Protein AF-A0A3S1C442-F1 (afdb_monomer)

Nearest PDB structures (foldseek):
  8ai9-assembly1_B  TM=9.369E-01  e=9.187E-06  Synechocystis sp. PCC 6803
  8aib-assembly1_B  TM=9.346E-01  e=1.383E-05  Synechocystis sp. PCC 6803
  5a5k-assembly1_T  TM=9.024E-01  e=1.816E-05  Arabidopsis thaliana
  5a5k-assembly4_D  TM=9.097E-01  e=2.927E-05  Arabidopsis thaliana
  3ktl-assembly1_B  TM=8.135E-01  e=2.674E-02  Homo sapiens

Sequence (69 aa):
MLKLYYTSLSIYSRPVWITLIEKGCDFELVSMKLDGDQVQPDFLAISPFNHVPVLVDKNFTVIEYERNS

Solvent-accessible surface area (backbone atoms only — not comparable to full-atom values): 4239 Å² total; per-residue (Å²): 115,35,34,40,36,26,38,97,84,38,80,69,21,49,61,55,55,51,50,38,58,76,66,70,56,76,64,45,82,42,83,50,87,72,85,59,62,36,74,33,68,79,42,32,75,74,34,81,78,50,63,66,38,33,40,36,47,88,95,44,73,50,72,81,81,85,76,87,125

Structure (mmCIF, N/CA/C/O backbone):
data_AF-A0A3S1C442-F1
#
_entry.id   AF-A0A3S1C442-F1
#
loop_
_atom_site.group_PDB
_atom_site.id
_atom_site.type_symbol
_atom_site.label_atom_id
_atom_site.label_alt_id
_atom_site.label_comp_id
_atom_site.label_asym_id
_atom_site.label_entity_id
_atom_site.label_seq_id
_atom_site.pdbx_PDB_ins_code
_atom_site.Cartn_x
_atom_site.Cartn_y
_atom_site.Cartn_z
_atom_site.occupancy
_atom_site.B_iso_or_equiv
_atom_site.auth_seq_id
_atom_site.auth_comp_id
_atom_site.auth_asym_id
_atom_site.auth_atom_id
_atom_site.pdbx_PDB_model_num
ATOM 1 N N . MET A 1 1 ? -12.315 -7.000 2.974 1.00 87.75 1 MET A N 1
ATOM 2 C CA . MET A 1 1 ? -11.426 -6.272 3.894 1.00 87.75 1 MET A CA 1
ATOM 3 C C . MET A 1 1 ? -10.630 -5.322 3.033 1.00 87.75 1 MET A C 1
ATOM 5 O O . MET A 1 1 ? -10.116 -5.778 2.015 1.00 87.75 1 MET A O 1
ATOM 9 N N . LEU A 1 2 ? -10.626 -4.037 3.383 1.00 97.38 2 LEU A N 1
ATOM 10 C CA . LEU A 1 2 ? -9.899 -3.011 2.641 1.00 97.38 2 LEU A CA 1
ATOM 11 C C . LEU A 1 2 ? -8.407 -3.366 2.632 1.00 97.38 2 LEU A C 1
ATOM 13 O O . LEU A 1 2 ? -7.876 -3.779 3.660 1.00 97.38 2 LEU A O 1
ATOM 17 N N . LYS A 1 3 ? -7.737 -3.236 1.491 1.00 98.31 3 LYS A N 1
ATOM 18 C CA . LYS A 1 3 ? -6.291 -3.438 1.373 1.00 98.31 3 LYS A CA 1
ATOM 19 C C . LYS A 1 3 ? -5.621 -2.147 0.947 1.00 98.31 3 LYS A C 1
ATOM 21 O O . LYS A 1 3 ? -6.103 -1.488 0.029 1.00 98.31 3 LYS A O 1
ATOM 26 N N . LEU A 1 4 ? -4.499 -1.830 1.580 1.00 98.00 4 LEU A N 1
ATOM 27 C CA . LEU A 1 4 ? -3.606 -0.752 1.178 1.00 98.00 4 LEU A CA 1
ATOM 28 C C . LEU A 1 4 ? -2.270 -1.355 0.736 1.00 98.00 4 LEU A C 1
ATOM 30 O O . LEU A 1 4 ? -1.485 -1.809 1.569 1.00 98.00 4 LEU A O 1
ATOM 34 N N . TYR A 1 5 ? -2.014 -1.340 -0.572 1.00 97.69 5 TYR A N 1
ATOM 35 C CA . TYR A 1 5 ? -0.695 -1.636 -1.126 1.00 97.69 5 TYR A CA 1
ATOM 36 C C . TYR A 1 5 ? 0.188 -0.406 -0.950 1.00 97.69 5 TYR A C 1
ATOM 38 O O . TYR A 1 5 ? -0.162 0.681 -1.418 1.00 97.69 5 TYR A O 1
ATOM 46 N N . TYR A 1 6 ? 1.309 -0.562 -0.253 1.00 97.38 6 TYR A N 1
ATOM 47 C CA . TYR A 1 6 ? 2.151 0.559 0.153 1.00 97.38 6 TYR A CA 1
ATOM 48 C C . TYR A 1 6 ? 3.614 0.164 0.319 1.00 97.38 6 TYR A C 1
ATOM 50 O O . TYR A 1 6 ? 3.949 -1.009 0.442 1.00 97.38 6 TYR A O 1
ATOM 58 N N . THR A 1 7 ? 4.479 1.167 0.425 1.00 95.38 7 THR A N 1
ATOM 59 C CA . THR A 1 7 ? 5.793 1.015 1.054 1.00 95.38 7 THR A CA 1
ATOM 60 C C . THR A 1 7 ? 5.953 2.075 2.138 1.00 95.38 7 THR A C 1
ATOM 62 O O . THR A 1 7 ? 5.472 3.202 1.990 1.00 95.38 7 THR A O 1
ATOM 65 N N . SER A 1 8 ? 6.630 1.738 3.237 1.00 91.00 8 SER A N 1
ATOM 66 C CA . SER A 1 8 ? 6.849 2.659 4.363 1.00 91.00 8 SER A CA 1
ATOM 67 C C . SER A 1 8 ? 7.689 3.887 3.986 1.00 91.00 8 SER A C 1
ATOM 69 O O . SER A 1 8 ? 7.616 4.905 4.673 1.00 91.00 8 SER A O 1
ATOM 71 N N . LEU A 1 9 ? 8.443 3.805 2.884 1.00 90.38 9 LEU A N 1
ATOM 72 C CA . LEU A 1 9 ? 9.276 4.885 2.350 1.00 90.38 9 LEU A CA 1
ATOM 73 C C . LEU A 1 9 ? 8.516 5.854 1.423 1.00 90.38 9 LEU A C 1
ATOM 75 O O . LEU A 1 9 ? 9.052 6.902 1.073 1.00 90.38 9 LEU A O 1
ATOM 79 N N . SER A 1 10 ? 7.284 5.533 1.011 1.00 90.31 10 SER A N 1
ATOM 80 C CA . SER A 1 10 ? 6.536 6.342 0.042 1.00 90.31 10 SER A CA 1
ATOM 81 C C . SER A 1 10 ? 5.846 7.522 0.721 1.00 90.31 10 SER A C 1
ATOM 83 O O . SER A 1 10 ? 4.958 7.354 1.565 1.00 90.31 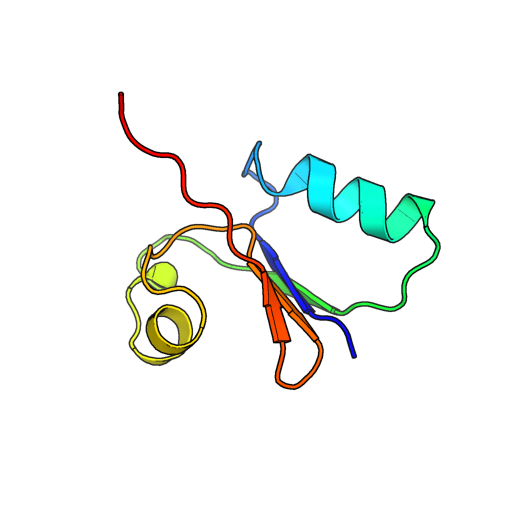10 SER A O 1
ATOM 85 N N . ILE A 1 11 ? 6.211 8.731 0.286 1.00 92.88 11 ILE A N 1
ATOM 86 C CA . ILE A 1 11 ? 5.579 9.981 0.729 1.00 92.88 11 ILE A CA 1
ATOM 87 C C . ILE A 1 11 ? 4.098 10.051 0.336 1.00 92.88 11 ILE A C 1
ATOM 89 O O . ILE A 1 11 ? 3.317 10.669 1.049 1.00 92.88 11 ILE A O 1
ATOM 93 N N . TYR A 1 12 ? 3.703 9.368 -0.741 1.00 93.44 12 TYR A N 1
ATOM 94 C CA . TYR A 1 12 ? 2.322 9.309 -1.221 1.00 93.44 12 TYR A CA 1
ATOM 95 C C . TYR A 1 12 ? 1.489 8.278 -0.453 1.00 93.44 12 TYR A C 1
ATOM 97 O O . TYR A 1 12 ? 0.298 8.471 -0.225 1.00 93.44 12 TYR A O 1
ATOM 105 N N . SER A 1 13 ? 2.116 7.191 0.010 1.00 95.50 13 SER A N 1
ATOM 106 C CA . SER A 1 13 ? 1.421 6.146 0.770 1.00 95.50 13 SER A CA 1
ATOM 107 C C . SER A 1 13 ? 1.109 6.553 2.208 1.00 95.50 13 SER A C 1
ATOM 109 O O . SER A 1 13 ?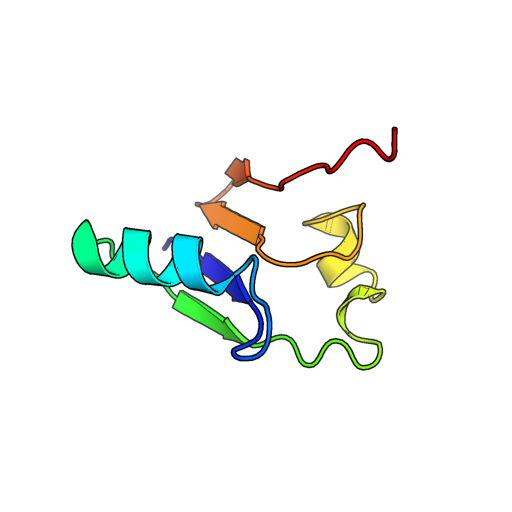 0.082 6.162 2.766 1.00 95.50 13 SER A O 1
ATOM 111 N N . ARG A 1 14 ? 1.996 7.335 2.830 1.00 95.19 14 ARG A N 1
ATOM 112 C CA . ARG A 1 14 ? 1.901 7.683 4.252 1.00 95.19 14 ARG A CA 1
ATOM 113 C C . ARG A 1 14 ? 0.621 8.464 4.615 1.00 95.19 14 ARG A C 1
ATOM 115 O O . ARG A 1 14 ? -0.000 8.084 5.607 1.00 95.19 14 ARG A O 1
ATOM 122 N N . PRO A 1 15 ? 0.165 9.477 3.848 1.00 95.69 15 PRO A N 1
ATOM 123 C CA . PRO A 1 15 ? -1.103 10.158 4.113 1.00 95.69 15 PRO A CA 1
ATOM 124 C C . PRO A 1 15 ? -2.315 9.227 4.032 1.00 95.69 15 PRO A C 1
ATOM 126 O O . PRO A 1 15 ? -3.201 9.311 4.8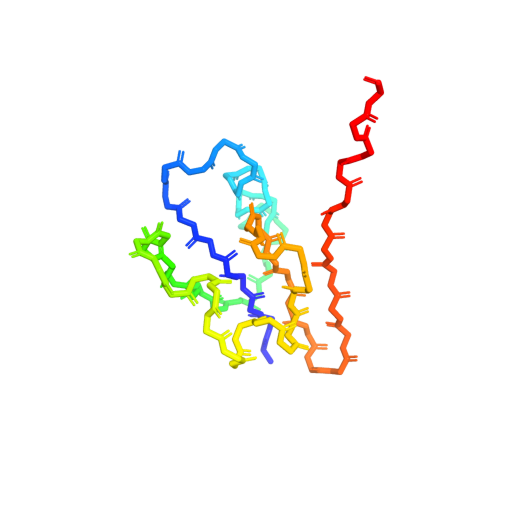82 1.00 95.69 15 PRO A O 1
ATOM 129 N N . VAL A 1 16 ? -2.343 8.310 3.057 1.00 96.69 16 VAL A N 1
ATOM 130 C CA . VAL A 1 16 ? -3.436 7.336 2.913 1.00 96.69 16 VAL A CA 1
ATOM 131 C C . VAL A 1 16 ? -3.477 6.411 4.125 1.00 96.69 16 VAL A C 1
ATOM 133 O O . VAL A 1 16 ? -4.528 6.250 4.737 1.00 96.69 16 VAL A O 1
ATOM 136 N N . TRP A 1 17 ? -2.324 5.876 4.533 1.00 97.38 17 TRP A N 1
ATOM 137 C CA . TRP A 1 17 ? -2.230 5.010 5.706 1.00 97.38 17 TRP A CA 1
ATOM 138 C C . TRP A 1 17 ? -2.707 5.701 6.992 1.00 97.38 17 TRP A C 1
ATOM 140 O O . TRP A 1 17 ? -3.560 5.158 7.695 1.00 97.38 17 TRP A O 1
ATOM 150 N N . ILE A 1 18 ? -2.213 6.911 7.277 1.00 97.19 18 ILE A N 1
ATOM 151 C CA . ILE A 1 18 ? -2.633 7.691 8.453 1.00 97.19 18 ILE A CA 1
ATOM 152 C C . ILE A 1 18 ? -4.138 7.959 8.401 1.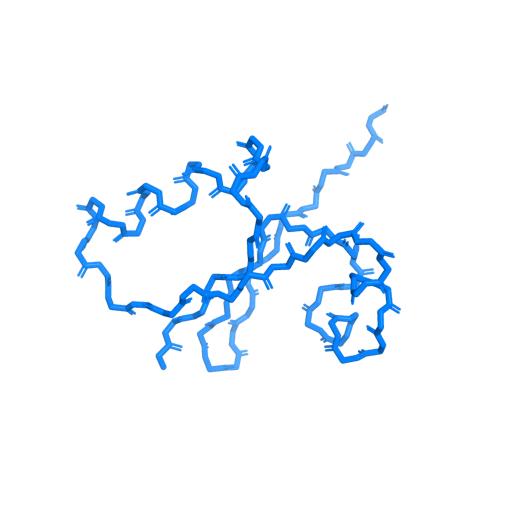00 97.19 18 ILE A C 1
ATOM 154 O O . ILE A 1 18 ? -4.824 7.775 9.399 1.00 97.19 18 ILE A O 1
ATOM 158 N N . THR A 1 19 ? -4.672 8.324 7.233 1.00 97.62 19 THR A N 1
ATOM 159 C CA . THR A 1 19 ? -6.110 8.577 7.074 1.00 97.62 19 THR A CA 1
ATOM 160 C C . THR A 1 19 ? -6.946 7.355 7.448 1.00 97.62 19 THR A C 1
ATOM 162 O O . THR A 1 19 ? -7.944 7.502 8.148 1.00 97.62 19 THR A O 1
ATOM 165 N N . LEU A 1 20 ? -6.543 6.150 7.033 1.00 97.56 20 LEU A N 1
ATOM 166 C CA . LEU A 1 20 ? -7.270 4.926 7.383 1.00 97.56 20 LEU A CA 1
ATOM 167 C C . LEU A 1 20 ? -7.257 4.651 8.892 1.00 97.56 20 LEU A C 1
ATOM 169 O O . LEU A 1 20 ? -8.288 4.266 9.442 1.00 97.56 20 LEU A O 1
ATOM 173 N N . ILE A 1 21 ? -6.123 4.896 9.561 1.00 97.81 21 ILE A N 1
ATOM 174 C CA . ILE A 1 21 ? -6.009 4.781 11.023 1.00 97.81 21 ILE A CA 1
ATOM 175 C C . ILE A 1 21 ? -6.932 5.794 11.711 1.00 97.81 21 ILE A C 1
ATOM 177 O O . ILE A 1 21 ? -7.746 5.412 12.546 1.00 97.81 21 ILE A O 1
ATOM 181 N N . GLU A 1 22 ? -6.847 7.072 11.335 1.00 98.50 22 GLU A N 1
ATOM 182 C CA . GLU A 1 22 ? -7.629 8.162 11.941 1.00 98.50 22 GLU A CA 1
ATOM 183 C C . GLU A 1 22 ? -9.141 7.988 11.746 1.00 98.50 22 GLU A C 1
ATOM 185 O O . GLU A 1 22 ? -9.946 8.457 12.550 1.00 98.50 22 GLU A O 1
ATOM 190 N N . LYS A 1 23 ? -9.554 7.308 10.672 1.00 97.75 23 LYS A N 1
ATOM 191 C CA . LYS A 1 23 ? -10.960 6.969 10.419 1.00 97.75 23 LYS A CA 1
ATOM 192 C C . LYS A 1 23 ? -11.409 5.667 11.078 1.00 97.75 23 LYS A C 1
ATOM 194 O O . LYS A 1 23 ? -12.583 5.326 10.947 1.00 97.75 23 LYS A O 1
ATOM 199 N N . GLY A 1 24 ? -10.522 4.963 11.783 1.00 97.19 24 GLY A N 1
ATOM 200 C CA . GLY A 1 24 ? -10.832 3.682 12.412 1.00 97.19 24 GLY A CA 1
ATOM 201 C C . GLY A 1 24 ? -11.259 2.622 11.398 1.00 97.19 24 GLY A C 1
ATOM 202 O 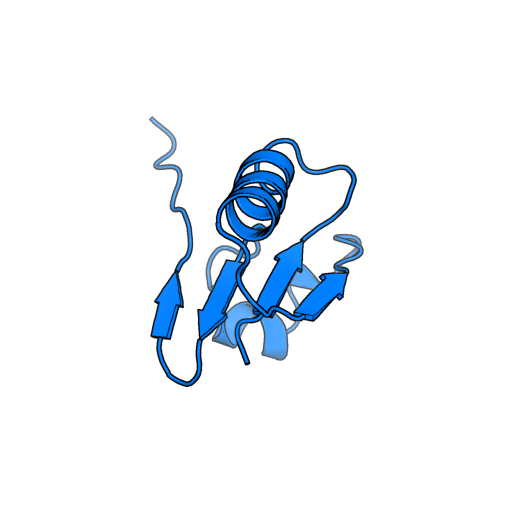O . GLY A 1 24 ? -12.132 1.811 11.692 1.00 97.19 24 GLY A O 1
ATOM 203 N N . CYS A 1 25 ? -10.718 2.671 10.177 1.00 96.94 25 CYS A N 1
ATOM 204 C CA . CYS A 1 25 ? -11.019 1.673 9.161 1.00 96.94 25 CYS A CA 1
ATOM 205 C C . CYS A 1 25 ? -10.320 0.352 9.498 1.00 96.94 25 CYS A C 1
ATOM 207 O O . CYS A 1 25 ? -9.148 0.349 9.870 1.00 96.94 25 CYS A O 1
ATOM 209 N N . ASP A 1 26 ? -11.002 -0.769 9.269 1.00 96.75 26 ASP A N 1
ATOM 210 C CA . ASP A 1 26 ? -10.371 -2.088 9.271 1.00 96.75 26 ASP A CA 1
ATOM 211 C C . ASP A 1 26 ? -9.749 -2.361 7.898 1.00 96.75 26 ASP A C 1
ATOM 213 O O . ASP A 1 26 ? -10.453 -2.453 6.883 1.00 96.75 26 ASP A O 1
ATOM 217 N N . PHE A 1 27 ? -8.424 -2.496 7.852 1.00 97.75 27 PHE A N 1
ATOM 218 C CA . PHE A 1 27 ? -7.690 -2.749 6.615 1.00 97.75 27 PHE A CA 1
ATOM 219 C C . PHE A 1 27 ? -6.454 -3.627 6.817 1.00 97.75 27 PHE A C 1
ATOM 221 O O . PHE A 1 27 ? -5.885 -3.727 7.901 1.00 97.75 27 PHE A O 1
ATOM 228 N N . GLU A 1 28 ? -6.025 -4.242 5.722 1.00 98.19 28 GLU A N 1
ATOM 229 C CA . GLU A 1 28 ? -4.781 -4.988 5.595 1.00 98.19 28 GLU A CA 1
ATOM 230 C C . GLU A 1 28 ? -3.724 -4.119 4.909 1.00 98.19 28 GLU A C 1
ATOM 232 O O . GLU A 1 28 ? -3.973 -3.512 3.864 1.00 98.19 28 GLU A O 1
ATOM 237 N N . LEU A 1 29 ? -2.526 -4.085 5.487 1.00 97.56 29 LEU A N 1
ATOM 238 C CA . LEU A 1 29 ? -1.346 -3.500 4.864 1.00 97.56 29 LEU A CA 1
ATOM 239 C C . LEU A 1 29 ? -0.655 -4.544 3.986 1.00 97.56 29 LEU A C 1
ATOM 241 O O . LEU A 1 29 ? -0.181 -5.563 4.487 1.00 97.56 29 LEU A O 1
ATOM 245 N N . VAL A 1 30 ? -0.549 -4.263 2.690 1.00 97.38 30 VAL A N 1
ATOM 246 C CA . VAL A 1 30 ? 0.182 -5.098 1.733 1.00 97.38 30 VAL A CA 1
ATOM 247 C C . VAL A 1 30 ? 1.489 -4.393 1.383 1.00 97.38 30 VAL A C 1
ATOM 249 O O . VAL A 1 30 ? 1.516 -3.428 0.621 1.00 97.38 30 VAL A O 1
ATOM 252 N N . SER A 1 31 ? 2.580 -4.842 2.002 1.00 96.94 31 SER A N 1
ATOM 253 C CA . SER A 1 31 ? 3.904 -4.246 1.813 1.00 96.94 31 SER A CA 1
ATOM 254 C C . SER A 1 31 ? 4.465 -4.581 0.430 1.00 96.94 31 SER A C 1
ATOM 256 O O . SER A 1 31 ? 4.649 -5.751 0.104 1.00 96.94 31 SER A O 1
ATOM 258 N N . MET A 1 32 ? 4.807 -3.546 -0.330 1.00 96.31 32 MET A N 1
ATOM 259 C CA . MET A 1 32 ? 5.492 -3.614 -1.619 1.00 96.31 32 MET A CA 1
ATOM 260 C C . MET A 1 32 ? 6.961 -3.220 -1.436 1.00 96.31 32 MET A C 1
ATOM 262 O O . MET A 1 32 ? 7.275 -2.256 -0.726 1.00 96.31 32 MET A O 1
ATOM 266 N N . LYS A 1 33 ? 7.870 -3.958 -2.068 1.00 95.25 33 LYS A N 1
ATOM 267 C CA . LYS A 1 33 ? 9.312 -3.682 -2.057 1.00 95.25 33 LYS A CA 1
ATOM 268 C C . LYS A 1 33 ? 9.701 -2.606 -3.065 1.00 95.25 33 LYS A C 1
ATOM 270 O O . LYS A 1 33 ? 10.641 -1.861 -2.805 1.00 95.25 33 LYS A O 1
ATOM 275 N N . LEU A 1 34 ? 8.963 -2.506 -4.170 1.00 93.19 34 LEU A N 1
ATOM 276 C CA . LEU A 1 34 ? 9.245 -1.633 -5.311 1.00 93.19 34 LEU A CA 1
ATOM 277 C C . LEU A 1 34 ? 10.595 -1.914 -5.996 1.00 93.19 34 LEU A C 1
ATOM 279 O O . LEU A 1 34 ? 11.145 -1.048 -6.677 1.00 93.19 34 LEU A O 1
ATOM 283 N N . ASP A 1 35 ? 11.119 -3.130 -5.847 1.00 95.19 35 ASP A N 1
ATOM 284 C CA . ASP A 1 35 ? 12.358 -3.619 -6.464 1.00 95.19 35 ASP A CA 1
ATOM 285 C C . ASP A 1 35 ? 12.105 -4.431 -7.752 1.00 95.19 35 ASP A C 1
ATOM 287 O O . ASP A 1 35 ? 13.003 -5.103 -8.258 1.00 95.19 35 ASP A O 1
ATOM 291 N N . GLY A 1 36 ? 10.886 -4.351 -8.299 1.00 95.12 36 GLY A N 1
ATOM 292 C CA . GLY A 1 36 ? 10.424 -5.101 -9.470 1.00 95.12 36 GLY A CA 1
ATOM 293 C C . GLY A 1 36 ? 9.105 -5.851 -9.244 1.00 95.12 36 GLY A C 1
ATOM 294 O O . GLY A 1 36 ? 8.546 -6.404 -10.193 1.00 95.12 36 GLY A O 1
ATOM 295 N N . ASP A 1 37 ? 8.578 -5.869 -8.017 1.00 95.06 37 ASP A N 1
ATOM 296 C CA . ASP A 1 37 ? 7.261 -6.436 -7.707 1.00 95.06 37 ASP A CA 1
ATOM 297 C C . ASP A 1 37 ? 6.102 -5.606 -8.293 1.00 95.06 37 ASP A C 1
ATOM 299 O O . ASP A 1 37 ? 5.088 -6.161 -8.713 1.00 95.06 37 ASP A O 1
ATOM 303 N N . GLN A 1 38 ? 6.286 -4.294 -8.437 1.00 94.88 38 GLN A N 1
ATOM 304 C CA . GLN A 1 38 ? 5.307 -3.362 -9.000 1.00 94.88 38 GLN A CA 1
ATOM 305 C C . GLN A 1 38 ? 5.086 -3.502 -10.515 1.00 94.88 38 GLN A C 1
ATOM 307 O O . GLN A 1 38 ? 4.123 -2.959 -11.051 1.00 94.88 38 GLN A O 1
ATOM 312 N N . VAL A 1 39 ? 5.962 -4.221 -11.222 1.00 95.94 39 VAL A N 1
ATOM 313 C CA . VAL A 1 39 ? 5.800 -4.519 -12.659 1.00 95.94 39 VAL A CA 1
ATOM 314 C C . VAL A 1 39 ? 5.331 -5.950 -12.916 1.00 95.94 39 VAL A C 1
ATOM 316 O O . VAL A 1 39 ? 5.177 -6.347 -14.070 1.00 95.94 39 VAL A O 1
ATOM 319 N N . GLN A 1 40 ? 5.103 -6.741 -11.862 1.00 96.81 40 GLN A N 1
ATOM 320 C CA . GLN A 1 40 ? 4.576 -8.092 -12.027 1.00 96.81 40 GLN A CA 1
ATOM 321 C C . GLN A 1 40 ? 3.126 -8.044 -12.531 1.00 96.81 40 GLN A C 1
ATOM 323 O O . GLN A 1 40 ? 2.369 -7.160 -12.113 1.00 96.81 40 GLN A O 1
ATOM 328 N N . PRO A 1 41 ? 2.709 -9.000 -13.386 1.00 96.88 41 PRO A N 1
ATOM 329 C CA . PRO A 1 41 ? 1.364 -9.016 -13.964 1.00 96.88 41 PRO A CA 1
ATOM 330 C C . PRO A 1 41 ? 0.245 -8.917 -12.922 1.00 96.88 41 PRO A C 1
ATOM 332 O O . PRO A 1 41 ? -0.723 -8.190 -13.131 1.00 96.88 41 PRO A O 1
ATOM 335 N N . ASP A 1 42 ? 0.414 -9.582 -11.779 1.00 94.69 42 ASP A N 1
ATOM 336 C CA . ASP A 1 42 ? -0.573 -9.593 -10.698 1.00 94.69 42 ASP A CA 1
ATOM 337 C C . ASP A 1 42 ? -0.799 -8.199 -10.096 1.00 94.69 42 ASP A C 1
ATOM 339 O O . ASP A 1 42 ? -1.936 -7.833 -9.803 1.00 94.69 42 ASP A O 1
ATOM 343 N N . PHE A 1 43 ? 0.258 -7.390 -9.942 1.00 95.69 43 PHE A N 1
ATOM 344 C CA . PHE A 1 43 ? 0.121 -6.019 -9.445 1.00 95.69 43 PHE A CA 1
ATOM 345 C C . PHE A 1 43 ? -0.404 -5.076 -10.531 1.00 95.69 43 PHE A C 1
ATOM 347 O O . PHE A 1 43 ? -1.278 -4.252 -10.261 1.00 95.69 43 PHE A O 1
ATOM 354 N N . LEU A 1 44 ? 0.063 -5.232 -11.775 1.00 95.94 44 LEU A N 1
ATOM 355 C CA . LEU A 1 44 ? -0.394 -4.429 -12.915 1.00 95.94 44 LEU A CA 1
ATOM 356 C C . LEU A 1 44 ? -1.885 -4.618 -13.225 1.00 95.94 44 LEU A C 1
ATOM 358 O O . LEU A 1 44 ? -2.534 -3.682 -13.688 1.00 95.94 44 LEU A O 1
ATOM 362 N N . ALA A 1 45 ? -2.444 -5.795 -12.934 1.00 94.44 45 ALA A N 1
ATOM 363 C CA . ALA A 1 45 ? -3.880 -6.047 -13.038 1.00 94.44 45 ALA A CA 1
ATOM 364 C C . ALA A 1 45 ? -4.711 -5.190 -12.062 1.00 94.44 45 ALA A C 1
ATOM 366 O O . ALA A 1 45 ? -5.888 -4.937 -12.316 1.00 94.44 45 ALA A O 1
ATOM 367 N N . ILE A 1 46 ? -4.105 -4.738 -10.958 1.00 94.06 46 ILE A N 1
ATOM 368 C CA . ILE A 1 46 ? -4.741 -3.898 -9.935 1.00 94.06 46 ILE A CA 1
ATOM 369 C C . ILE A 1 46 ? -4.430 -2.417 -10.191 1.00 94.06 46 ILE A C 1
ATOM 371 O O . ILE A 1 46 ? -5.326 -1.577 -10.125 1.00 94.06 46 ILE A O 1
ATOM 375 N N . SER A 1 47 ? -3.169 -2.09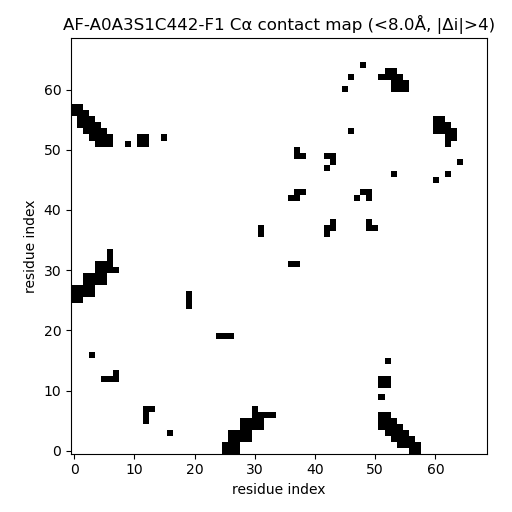0 -10.486 1.00 93.25 47 SER A N 1
ATOM 376 C CA . SER A 1 47 ? -2.692 -0.729 -10.737 1.00 93.25 47 SER A CA 1
ATOM 377 C C . SER A 1 47 ? -1.866 -0.691 -12.025 1.00 93.25 47 SER A C 1
ATOM 379 O O . SER A 1 47 ? -0.670 -1.002 -12.004 1.00 93.25 47 SER A O 1
ATOM 381 N N . PRO A 1 48 ? -2.460 -0.280 -13.16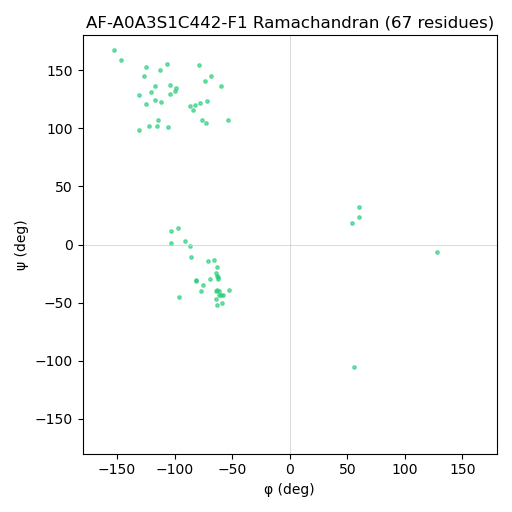2 1.00 92.62 48 PRO A N 1
ATOM 382 C CA . PRO A 1 48 ? -1.773 -0.283 -14.456 1.00 92.62 48 PRO A CA 1
ATOM 383 C C . PRO A 1 48 ? -0.606 0.712 -14.521 1.00 92.62 48 PRO A C 1
ATOM 385 O O . PRO A 1 48 ? 0.215 0.644 -15.432 1.00 92.62 48 PRO A O 1
ATOM 388 N N . PHE A 1 49 ? -0.520 1.632 -13.558 1.00 92.06 49 PHE A N 1
ATOM 389 C CA . PHE A 1 49 ? 0.532 2.639 -13.477 1.00 92.06 49 PHE A CA 1
ATOM 390 C C . PHE A 1 49 ? 1.741 2.194 -12.662 1.00 92.06 49 PHE A C 1
ATOM 392 O O . PHE A 1 49 ? 2.629 3.008 -12.487 1.00 92.06 49 PHE A O 1
ATOM 399 N N . ASN A 1 50 ? 1.779 0.955 -12.150 1.00 92.62 50 ASN A N 1
ATOM 400 C CA . ASN A 1 50 ? 2.889 0.399 -11.359 1.00 92.62 50 ASN A CA 1
ATOM 401 C C . ASN A 1 50 ? 3.318 1.229 -10.126 1.00 92.62 50 ASN A C 1
ATOM 403 O O . ASN A 1 50 ? 4.391 1.016 -9.566 1.00 92.62 50 ASN A O 1
ATOM 407 N N . HIS A 1 51 ? 2.463 2.139 -9.657 1.00 92.94 51 HIS A N 1
ATOM 408 C CA . HIS A 1 51 ? 2.725 3.000 -8.507 1.00 92.94 51 HIS A CA 1
ATOM 409 C C . HIS A 1 51 ? 1.914 2.574 -7.275 1.00 92.94 51 HIS A C 1
ATOM 411 O O . HIS A 1 51 ? 0.837 1.983 -7.384 1.00 92.94 51 HIS A O 1
ATOM 417 N N . VAL A 1 52 ? 2.438 2.927 -6.098 1.00 95.00 52 VAL A N 1
ATOM 418 C CA . VAL A 1 52 ? 1.741 2.899 -4.801 1.00 95.00 52 VAL A CA 1
ATOM 419 C C . VAL A 1 52 ? 1.558 4.334 -4.287 1.00 95.00 52 VAL A C 1
ATOM 421 O O . VAL A 1 52 ? 2.432 5.170 -4.537 1.00 95.00 52 VAL A O 1
ATOM 424 N N . PRO A 1 53 ? 0.503 4.635 -3.508 1.00 96.88 53 PRO A N 1
ATOM 425 C CA . PRO A 1 53 ? -0.457 3.707 -2.898 1.00 96.88 53 PRO A CA 1
ATOM 426 C C . PRO A 1 53 ? -1.544 3.187 -3.845 1.00 96.88 53 PRO A C 1
ATOM 428 O O . PRO A 1 53 ? -1.935 3.863 -4.791 1.00 96.88 53 PRO A O 1
ATOM 431 N N . VAL A 1 54 ? -2.082 2.006 -3.526 1.00 97.25 54 VAL A N 1
ATOM 432 C CA . VAL A 1 54 ? -3.298 1.457 -4.151 1.00 97.25 54 VAL A CA 1
ATOM 433 C C . VAL A 1 54 ? -4.245 0.979 -3.058 1.00 97.25 54 VAL A C 1
ATOM 435 O O . VAL A 1 54 ? -3.838 0.205 -2.187 1.00 97.25 54 VAL A O 1
ATOM 438 N N . LEU A 1 55 ? -5.502 1.420 -3.105 1.00 97.56 55 LEU A N 1
ATOM 439 C CA . LEU A 1 55 ? -6.557 0.936 -2.214 1.00 97.56 55 LEU A CA 1
ATOM 440 C C . LEU A 1 55 ? -7.475 -0.024 -2.962 1.00 97.56 55 LEU A C 1
ATOM 442 O O . LEU A 1 55 ? -7.988 0.318 -4.024 1.00 97.56 55 LEU A O 1
ATOM 446 N N . VAL A 1 56 ? -7.723 -1.196 -2.383 1.00 97.69 56 VAL A N 1
ATOM 447 C CA . VAL A 1 56 ? -8.653 -2.192 -2.930 1.00 97.69 56 VAL A CA 1
ATOM 448 C C . VAL A 1 56 ? -9.695 -2.544 -1.879 1.00 97.69 56 VAL A C 1
ATOM 450 O O . VAL A 1 56 ? -9.355 -3.055 -0.812 1.00 97.69 56 VAL A O 1
ATOM 453 N N . ASP A 1 57 ? -10.970 -2.331 -2.193 1.00 96.50 57 ASP A N 1
ATOM 454 C CA . ASP A 1 57 ? -12.093 -2.873 -1.432 1.00 96.50 57 ASP A CA 1
ATOM 455 C C . ASP A 1 57 ? -12.981 -3.727 -2.339 1.00 96.50 57 ASP A C 1
ATOM 457 O O . ASP A 1 57 ? -13.782 -3.231 -3.133 1.00 96.50 57 ASP A O 1
ATOM 461 N N . LYS A 1 58 ? -12.829 -5.051 -2.217 1.00 92.25 58 LYS A N 1
ATOM 462 C CA . LYS A 1 58 ? -13.527 -6.052 -3.038 1.00 92.25 58 LYS A CA 1
ATOM 463 C C . LYS A 1 58 ? -13.289 -5.808 -4.536 1.00 92.25 58 LYS A C 1
ATOM 465 O O . LYS A 1 58 ? -12.201 -6.085 -5.021 1.00 92.25 58 LYS A O 1
ATOM 470 N N . ASN A 1 59 ? -14.293 -5.291 -5.245 1.00 91.81 59 ASN A N 1
ATOM 471 C CA . ASN A 1 59 ? -14.268 -5.065 -6.692 1.00 91.81 59 ASN A CA 1
ATOM 472 C C . ASN A 1 59 ? -14.052 -3.583 -7.040 1.00 91.81 59 ASN A C 1
ATOM 474 O O . ASN A 1 59 ? -14.276 -3.181 -8.180 1.00 91.81 59 ASN A O 1
ATOM 478 N N . PHE A 1 60 ? -13.685 -2.762 -6.054 1.00 94.31 60 PHE A N 1
ATOM 479 C CA . PHE A 1 60 ? -13.443 -1.340 -6.220 1.00 94.31 60 PHE A CA 1
ATOM 480 C C . PHE A 1 60 ? -11.984 -1.016 -5.906 1.00 94.31 60 PHE A C 1
A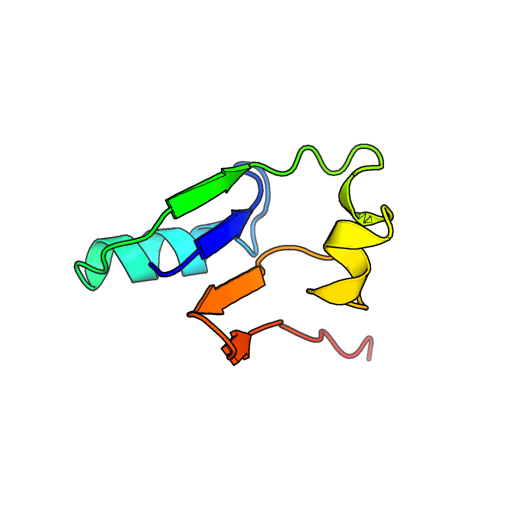TOM 482 O O . PHE A 1 60 ? -11.500 -1.308 -4.812 1.00 94.31 60 PHE A O 1
ATOM 489 N N . THR A 1 61 ? -11.303 -0.393 -6.867 1.00 95.88 61 THR A N 1
ATOM 490 C CA . THR A 1 61 ? -9.893 -0.014 -6.755 1.00 95.88 61 THR A CA 1
ATOM 491 C C . THR A 1 61 ? -9.751 1.493 -6.905 1.00 95.88 61 THR A C 1
ATOM 493 O O . THR A 1 61 ? -10.269 2.077 -7.858 1.00 95.88 61 THR A O 1
ATOM 496 N N . VAL A 1 62 ? -9.018 2.114 -5.981 1.00 95.62 62 VAL A N 1
ATOM 497 C CA . VAL A 1 62 ? -8.621 3.522 -6.053 1.00 95.62 62 VAL A CA 1
ATOM 498 C C . VAL A 1 62 ? -7.118 3.591 -6.266 1.00 95.62 62 VAL A C 1
ATOM 500 O O . VAL A 1 62 ? -6.333 3.078 -5.467 1.00 95.62 62 VAL A O 1
ATOM 503 N N . ILE A 1 63 ? -6.746 4.258 -7.351 1.00 93.50 63 ILE A N 1
ATOM 504 C CA . ILE A 1 63 ? -5.378 4.611 -7.716 1.00 93.50 63 ILE A CA 1
ATOM 505 C C . ILE A 1 63 ? -5.315 6.116 -7.931 1.00 93.50 63 ILE A C 1
ATOM 507 O O . ILE A 1 63 ? -6.311 6.743 -8.296 1.00 93.50 63 ILE A O 1
ATOM 511 N N . GLU A 1 64 ? -4.142 6.688 -7.714 1.00 85.31 64 GLU A N 1
ATOM 512 C CA . GLU A 1 64 ? -3.859 8.072 -8.065 1.00 85.31 64 GLU A CA 1
ATOM 513 C C . GLU A 1 64 ? -3.108 8.089 -9.403 1.00 85.31 64 GLU A C 1
ATOM 515 O O . GLU A 1 64 ? -2.240 7.251 -9.653 1.00 85.31 64 GLU A O 1
ATOM 520 N N . TYR A 1 65 ? -3.523 8.982 -10.303 1.00 73.69 65 TYR A N 1
ATOM 521 C CA . TYR A 1 65 ? -2.854 9.211 -11.578 1.00 73.69 65 TYR A CA 1
ATOM 522 C C . TYR A 1 65 ? -2.300 10.627 -11.563 1.00 73.69 65 TYR A C 1
ATOM 524 O O . TYR A 1 65 ? -3.038 11.590 -11.791 1.00 73.69 65 TYR A O 1
ATOM 532 N N . GLU A 1 66 ? -0.998 10.745 -11.335 1.00 67.56 66 GLU A N 1
ATOM 533 C CA . GLU A 1 66 ? -0.312 12.011 -11.521 1.00 67.56 66 GLU A CA 1
ATOM 534 C C . GLU A 1 66 ? -0.123 12.234 -13.028 1.00 67.56 66 GLU A C 1
ATOM 536 O O . GLU A 1 66 ? 0.650 11.554 -13.712 1.00 67.56 66 GLU A O 1
ATOM 541 N N . ARG A 1 67 ? -0.892 13.171 -13.591 1.00 58.91 67 ARG A N 1
ATOM 542 C CA . ARG A 1 67 ? -0.690 13.609 -14.971 1.00 58.91 67 ARG A CA 1
ATOM 543 C C . ARG A 1 67 ? 0.581 14.449 -14.984 1.00 58.91 67 ARG A C 1
ATOM 545 O O . ARG A 1 67 ? 0.540 15.593 -14.546 1.00 58.91 67 ARG A O 1
ATOM 552 N N . ASN A 1 68 ? 1.676 13.889 -15.497 1.00 57.31 68 ASN A N 1
ATOM 553 C CA . ASN A 1 68 ? 2.895 14.650 -15.770 1.00 57.31 68 ASN A CA 1
ATOM 554 C C . ASN A 1 68 ? 2.527 15.852 -16.657 1.00 57.31 68 ASN A C 1
ATOM 556 O O . ASN A 1 68 ? 2.148 15.673 -17.819 1.00 57.31 68 ASN A O 1
ATOM 560 N N . SER A 1 69 ? 2.538 17.045 -16.064 1.00 51.16 69 SER A N 1
ATOM 561 C CA . SER A 1 69 ? 2.348 18.336 -16.732 1.00 51.16 69 SER A CA 1
ATOM 562 C C . SER A 1 69 ? 3.548 18.696 -17.590 1.00 51.16 69 SER A C 1
ATOM 564 O O . SER A 1 69 ? 4.676 18.488 -17.087 1.00 51.16 69 SER A O 1
#

Secondary structure (DSSP, 8-state):
-EEEEE-TT-TTHHHHHHHHHHTT--EEEEE---SSGGGSHHHHTT-TT--S-EEEETTEEEE------

InterPro domains:
  IPR004045 Glutathione S-transferase, N-terminal [PF13417] (4-61)
  IPR004045 Glutathione S-transferase, N-terminal [PS50404] (1-69)
  IPR036249 Thioredoxin-like superfamily [SSF52833] (1-64)

pLDDT: mean 92.85, std 9.3, 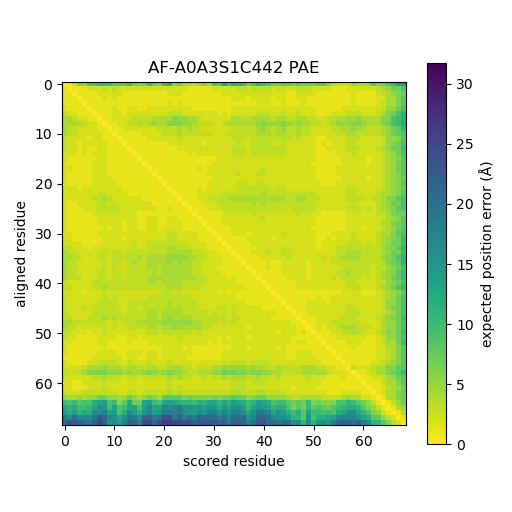range [51.16, 98.5]

Organism: NCBI:txid232991

Radius of gyration: 11.79 Å; Cα contacts (8 Å, |Δi|>4): 93; chains: 1; bounding box: 27×28×29 Å

Foldseek 3Di:
DKEWEDAPPDPVSVVVVVVCVVVVHDYHYHYDPLPCPLVDPVNCVQPVPSDDTWIDDPPDIDDDDDDPD

Mean predicted aligned error: 3.3 Å